Protein AF-A0A9W9GX17-F1 (afdb_monomer)

Mean predicted aligned error: 11.05 Å

Foldseek 3Di:
DDDDDDDDDDPPDDDDDDDDDDDDQDPLNVLVVVLVVLVVQLVVLVVVPVVDDLVNCVVVVDDSCPVVVSVVSNVVSVVSNVVSVCVSVCVPVD

Organism: NCBI:txid1132637

pLDDT: mean 86.65, std 17.91, range [40.41, 98.81]

Structure (mmCIF, N/CA/C/O backbone):
data_AF-A0A9W9GX17-F1
#
_entry.id   AF-A0A9W9GX17-F1
#
loop_
_atom_site.group_PDB
_atom_site.id
_atom_site.type_symbol
_atom_site.label_atom_id
_atom_site.label_alt_id
_atom_site.label_comp_id
_atom_site.label_asym_id
_atom_site.label_entity_id
_atom_site.label_seq_id
_atom_site.pdbx_PDB_ins_code
_atom_site.Cartn_x
_atom_site.Cartn_y
_atom_site.Cartn_z
_atom_site.occupancy
_atom_site.B_iso_or_equiv
_atom_site.auth_seq_id
_atom_site.auth_comp_id
_atom_site.auth_asym_id
_atom_site.auth_atom_id
_atom_site.pdbx_PDB_model_num
ATOM 1 N N . MET A 1 1 ? -22.036 48.927 -62.749 1.00 40.41 1 MET A N 1
ATOM 2 C CA . MET A 1 1 ? -21.975 47.518 -62.302 1.00 40.41 1 MET A CA 1
ATOM 3 C C . MET A 1 1 ? -20.684 47.327 -61.521 1.00 40.41 1 MET A C 1
ATOM 5 O O . MET A 1 1 ? -19.624 47.550 -62.085 1.00 40.41 1 MET A O 1
ATOM 9 N N . LYS A 1 2 ? -20.767 47.035 -60.219 1.00 42.00 2 LYS A N 1
ATOM 10 C CA . LYS A 1 2 ? -19.613 46.725 -59.361 1.00 42.00 2 LYS A CA 1
ATOM 11 C C . LYS A 1 2 ? -19.684 45.226 -59.071 1.00 42.00 2 LYS A C 1
ATOM 13 O O . LYS A 1 2 ? -20.548 44.813 -58.306 1.00 42.00 2 LYS A O 1
ATOM 18 N N . SER A 1 3 ? -18.864 44.422 -59.744 1.00 48.91 3 SER A N 1
ATOM 19 C CA . SER A 1 3 ? -18.810 42.976 -59.505 1.00 48.91 3 SER A CA 1
ATOM 20 C C . SER A 1 3 ? -18.035 42.693 -58.221 1.00 48.91 3 SER A C 1
ATOM 22 O O . SER A 1 3 ? -16.899 43.136 -58.067 1.00 48.91 3 SER A O 1
ATOM 24 N N . CYS A 1 4 ? -18.672 41.973 -57.301 1.00 54.06 4 CYS A N 1
ATOM 25 C CA . CYS A 1 4 ? -18.085 41.461 -56.070 1.00 54.06 4 CYS A CA 1
ATOM 26 C C . CYS A 1 4 ? -17.613 40.025 -56.343 1.00 54.06 4 CYS A C 1
ATOM 28 O O . CYS A 1 4 ? -18.433 39.170 -56.670 1.00 54.06 4 CYS A O 1
ATOM 30 N N . TYR A 1 5 ? -16.307 39.768 -56.260 1.00 48.88 5 TYR A N 1
ATOM 31 C CA . TYR A 1 5 ? -15.761 38.415 -56.359 1.00 48.88 5 TYR A CA 1
ATOM 32 C C . TYR A 1 5 ? -15.606 37.837 -54.949 1.00 48.88 5 TYR A C 1
ATOM 34 O O . TYR A 1 5 ? -14.758 38.276 -54.177 1.00 48.88 5 TYR A O 1
ATOM 42 N N . LEU A 1 6 ? -16.446 36.854 -54.624 1.00 51.88 6 LEU A N 1
ATOM 43 C CA . LEU A 1 6 ? -16.281 35.958 -53.483 1.00 51.88 6 LEU A CA 1
ATOM 44 C C . LEU A 1 6 ? -15.242 34.894 -53.854 1.00 51.88 6 LEU A C 1
ATOM 46 O O . LEU A 1 6 ? -15.523 34.017 -54.667 1.00 51.88 6 LEU A O 1
ATOM 50 N N . ALA A 1 7 ? -14.056 34.951 -53.254 1.00 51.41 7 ALA A N 1
ATOM 51 C CA . ALA A 1 7 ? -13.124 33.828 -53.256 1.00 51.41 7 ALA A CA 1
ATOM 52 C C . ALA A 1 7 ? -13.305 33.053 -51.944 1.00 51.41 7 ALA A C 1
ATOM 54 O O . ALA A 1 7 ? -12.756 33.418 -50.906 1.00 51.41 7 ALA A O 1
ATOM 55 N N . LEU A 1 8 ? -14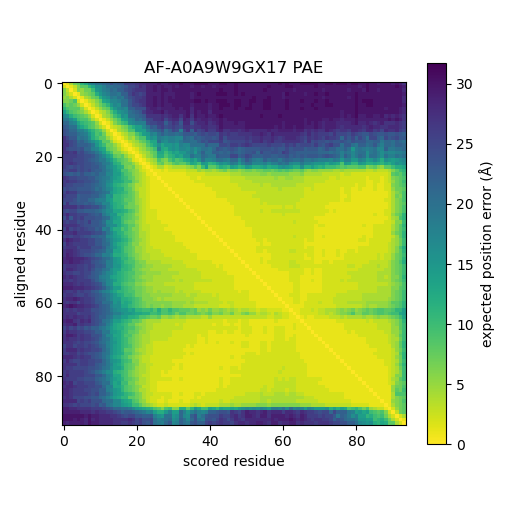.126 32.003 -51.988 1.00 52.72 8 LEU A N 1
ATOM 56 C CA . LEU A 1 8 ? -14.261 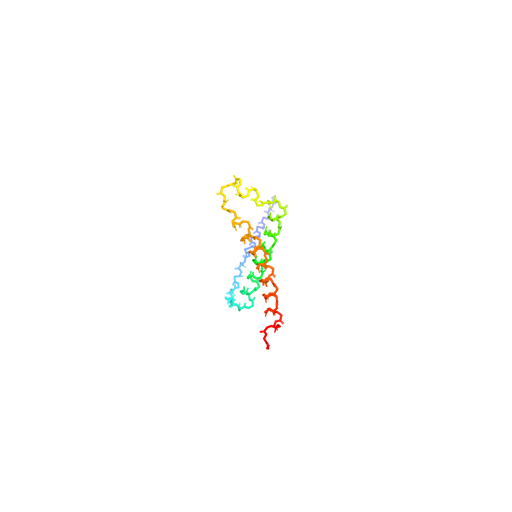31.038 -50.901 1.00 52.72 8 LEU A CA 1
ATOM 57 C C . LEU A 1 8 ? -13.064 30.074 -50.976 1.00 52.72 8 LEU A C 1
ATOM 59 O O . LEU A 1 8 ? -13.050 29.145 -51.780 1.00 52.72 8 LEU A O 1
ATOM 63 N N . GLY A 1 9 ? -12.027 30.324 -50.179 1.00 53.56 9 GLY A N 1
ATOM 64 C CA . GLY A 1 9 ? -10.915 29.390 -50.018 1.00 53.56 9 GLY A CA 1
ATOM 65 C C . GLY A 1 9 ? -11.283 28.301 -49.015 1.00 53.56 9 GLY A C 1
ATOM 66 O O . GLY A 1 9 ? -11.209 28.532 -47.813 1.00 53.56 9 GLY A O 1
ATOM 67 N N . VAL A 1 10 ? -11.672 27.114 -49.485 1.00 57.22 10 VAL A N 1
ATOM 68 C CA . VAL A 1 10 ? -11.774 25.925 -48.625 1.00 57.22 10 VAL A CA 1
ATOM 69 C C . VAL A 1 10 ? -10.400 25.262 -48.584 1.00 57.22 10 VAL A C 1
ATOM 71 O O . VAL A 1 10 ? -10.020 24.538 -49.501 1.00 57.22 10 VAL A O 1
ATOM 74 N N . ALA A 1 11 ? -9.634 25.520 -47.523 1.00 58.31 11 ALA A N 1
ATOM 75 C CA . ALA A 1 11 ? -8.451 24.729 -47.209 1.00 58.31 11 ALA A CA 1
ATOM 76 C C . ALA A 1 11 ? -8.910 23.394 -46.600 1.00 58.31 11 ALA A C 1
ATOM 78 O O . ALA A 1 11 ? -9.147 23.292 -45.398 1.00 58.31 11 ALA A O 1
ATOM 79 N N . ALA A 1 12 ? -9.080 22.371 -47.438 1.00 62.00 12 ALA A N 1
ATOM 80 C CA . ALA A 1 12 ? -9.242 21.002 -46.967 1.00 62.00 12 ALA A CA 1
ATOM 81 C C . ALA A 1 12 ? -7.889 20.518 -46.419 1.00 62.00 12 ALA A C 1
ATOM 83 O O . ALA A 1 12 ? -7.004 20.121 -47.175 1.00 62.00 12 ALA A O 1
ATOM 84 N N . GLY A 1 13 ? -7.706 20.608 -45.101 1.00 58.09 13 GLY A N 1
ATOM 85 C CA . GLY A 1 13 ? -6.557 20.022 -44.420 1.00 58.09 13 GLY A CA 1
ATOM 86 C C . GLY A 1 13 ? -6.597 18.502 -44.554 1.00 58.09 13 GLY A C 1
ATOM 87 O O . GLY A 1 13 ? -7.480 17.849 -44.004 1.00 58.09 13 GLY A O 1
ATOM 88 N N . ILE A 1 14 ? -5.648 17.935 -45.295 1.00 68.44 14 ILE A N 1
ATOM 89 C CA . ILE A 1 14 ? -5.408 16.492 -45.320 1.00 68.44 14 ILE A CA 1
ATOM 90 C C . ILE A 1 14 ? -4.852 16.067 -43.957 1.00 68.44 14 ILE A C 1
ATOM 92 O O . ILE A 1 14 ? -3.713 16.370 -43.609 1.00 68.44 14 ILE A O 1
ATOM 96 N N . ALA A 1 15 ? -5.672 15.382 -43.161 1.00 72.38 15 ALA A N 1
ATOM 97 C CA . ALA A 1 15 ? -5.209 14.717 -41.953 1.00 72.38 15 ALA A CA 1
ATOM 98 C C . ALA A 1 15 ? -4.374 13.496 -42.363 1.00 72.38 15 ALA A C 1
ATOM 100 O O . ALA A 1 15 ? -4.904 12.515 -42.884 1.00 72.38 15 ALA A O 1
ATOM 101 N N . GLN A 1 16 ? -3.061 13.564 -42.151 1.00 73.44 16 GLN A N 1
ATOM 102 C CA . GLN A 1 16 ? -2.160 12.446 -42.401 1.00 73.44 16 GLN A CA 1
ATOM 103 C C . GLN A 1 16 ? -2.016 11.626 -41.116 1.00 73.44 16 GLN A C 1
ATOM 105 O O . GLN A 1 16 ? -1.465 12.100 -40.123 1.00 73.44 16 GLN A O 1
ATOM 110 N N . ALA A 1 17 ? -2.545 10.402 -41.118 1.00 73.44 17 ALA A N 1
ATOM 111 C CA . ALA A 1 17 ? -2.387 9.479 -40.002 1.00 73.44 17 ALA A CA 1
ATOM 112 C C . ALA A 1 17 ? -0.989 8.850 -40.055 1.00 73.44 17 ALA A C 1
ATOM 114 O O . ALA A 1 17 ? -0.667 8.115 -40.989 1.00 73.44 17 ALA A O 1
ATOM 115 N N . ASN A 1 18 ? -0.159 9.124 -39.050 1.00 77.06 18 ASN A N 1
ATOM 116 C CA . ASN A 1 18 ? 1.084 8.385 -38.864 1.00 77.06 18 ASN A CA 1
ATOM 117 C C . ASN A 1 18 ? 0.758 6.994 -38.296 1.00 77.06 18 ASN A C 1
ATOM 119 O O . ASN A 1 18 ? -0.047 6.903 -37.363 1.00 77.06 18 ASN A O 1
ATOM 123 N N . PRO A 1 19 ? 1.363 5.910 -38.815 1.00 76.25 19 PRO A N 1
ATOM 124 C CA . PRO A 1 19 ? 1.170 4.587 -38.243 1.00 76.25 19 PRO A CA 1
ATOM 125 C C . PRO A 1 19 ? 1.704 4.582 -36.808 1.00 76.25 19 PRO A C 1
ATOM 127 O O . PRO A 1 19 ? 2.886 4.830 -36.572 1.00 76.25 19 PRO A O 1
ATOM 130 N N . MET A 1 20 ? 0.831 4.304 -35.838 1.00 76.56 20 MET A N 1
ATOM 131 C CA . MET A 1 20 ? 1.268 4.102 -34.462 1.00 76.56 20 MET A CA 1
ATOM 132 C C . MET A 1 20 ? 1.906 2.721 -34.351 1.00 76.56 20 MET A C 1
ATOM 134 O O . MET A 1 20 ? 1.232 1.700 -34.497 1.00 76.56 20 MET A O 1
ATOM 138 N N . ALA A 1 21 ? 3.209 2.680 -34.082 1.00 78.50 21 ALA A N 1
ATOM 139 C CA . ALA A 1 21 ? 3.861 1.440 -33.697 1.00 78.50 21 ALA A CA 1
ATOM 140 C C . ALA A 1 21 ? 3.274 0.956 -32.362 1.00 78.50 21 ALA A C 1
ATOM 142 O O . ALA A 1 21 ? 3.151 1.726 -31.407 1.00 78.50 21 ALA A O 1
ATOM 143 N N . LYS A 1 22 ? 2.914 -0.328 -32.284 1.00 77.44 22 LYS A N 1
ATOM 144 C CA . LYS A 1 22 ? 2.488 -0.940 -31.024 1.00 77.44 22 LYS A CA 1
ATOM 145 C C . LYS A 1 22 ? 3.691 -0.983 -30.082 1.00 77.44 22 LYS A C 1
ATOM 147 O O . LYS A 1 22 ? 4.663 -1.680 -30.363 1.00 77.44 22 LYS A O 1
ATOM 152 N N . ARG A 1 23 ? 3.628 -0.249 -28.969 1.00 80.88 23 ARG A N 1
ATOM 153 C CA . ARG A 1 23 ? 4.647 -0.330 -27.916 1.00 80.88 23 ARG A CA 1
ATOM 154 C C . ARG A 1 23 ? 4.540 -1.689 -27.223 1.00 80.88 23 ARG A C 1
ATOM 156 O O . ARG A 1 23 ? 3.445 -2.088 -26.829 1.00 80.88 23 ARG A O 1
ATOM 163 N N . ALA A 1 24 ? 5.658 -2.397 -27.089 1.00 89.12 24 ALA A N 1
ATOM 164 C CA . ALA A 1 24 ? 5.723 -3.563 -26.216 1.00 89.12 24 ALA A CA 1
ATOM 165 C C . ALA A 1 24 ? 5.648 -3.101 -24.753 1.00 89.12 24 ALA A C 1
ATOM 167 O O . ALA A 1 24 ? 6.240 -2.082 -24.400 1.00 89.12 24 ALA A O 1
ATOM 168 N N . VAL A 1 25 ? 4.898 -3.828 -23.927 1.00 92.94 25 VAL A N 1
ATOM 169 C CA . VAL A 1 25 ? 4.884 -3.621 -22.475 1.00 92.94 25 VAL A CA 1
ATOM 170 C C . VAL A 1 25 ? 6.117 -4.306 -21.905 1.00 92.94 25 VAL A C 1
ATOM 172 O O . VAL A 1 25 ? 6.380 -5.463 -22.233 1.00 92.94 25 VAL A O 1
ATOM 175 N N . THR A 1 26 ? 6.880 -3.580 -21.099 1.00 94.06 26 THR A N 1
ATOM 176 C CA . THR A 1 26 ? 8.065 -4.103 -20.409 1.00 94.06 26 THR A CA 1
ATOM 177 C C . THR A 1 26 ? 7.730 -4.495 -18.972 1.00 94.06 26 THR A C 1
ATOM 179 O O . THR A 1 26 ? 6.753 -4.002 -18.410 1.00 94.06 26 THR A O 1
ATOM 182 N N . ASP A 1 27 ? 8.567 -5.317 -18.339 1.00 94.75 27 ASP A N 1
ATOM 183 C CA . ASP A 1 27 ? 8.417 -5.625 -16.909 1.00 94.75 27 ASP A CA 1
ATOM 184 C C . ASP A 1 27 ? 8.490 -4.352 -16.059 1.00 94.75 27 ASP A C 1
ATOM 186 O O . ASP A 1 27 ? 7.714 -4.185 -15.126 1.00 94.75 27 ASP A O 1
ATOM 190 N N . ALA A 1 28 ? 9.341 -3.393 -16.438 1.00 94.44 28 ALA A N 1
ATOM 19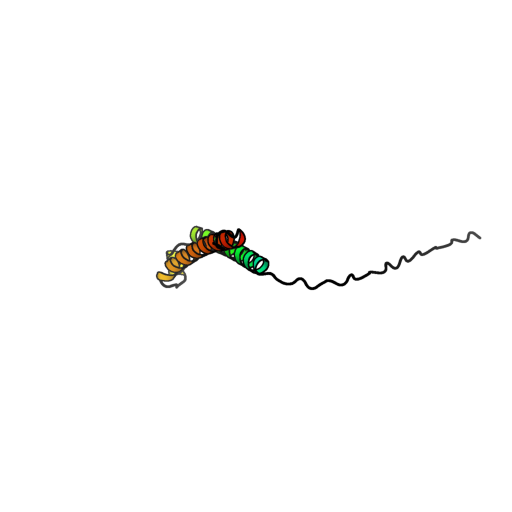1 C CA . ALA A 1 28 ? 9.407 -2.092 -15.780 1.00 94.44 28 ALA A CA 1
ATOM 192 C C . ALA A 1 28 ? 8.080 -1.319 -15.880 1.00 94.44 28 ALA A C 1
ATOM 194 O O . ALA A 1 28 ? 7.680 -0.680 -14.910 1.00 94.44 28 ALA A O 1
ATOM 195 N N . ASP A 1 29 ? 7.368 -1.386 -17.011 1.00 95.44 29 ASP A N 1
ATOM 196 C CA . ASP A 1 29 ? 6.038 -0.772 -17.130 1.00 95.44 29 ASP A CA 1
ATOM 197 C C . ASP A 1 29 ? 5.032 -1.429 -16.171 1.00 95.44 29 ASP A C 1
ATOM 199 O O . ASP A 1 29 ? 4.240 -0.734 -15.536 1.00 95.44 29 ASP A O 1
ATOM 203 N N . ILE A 1 30 ? 5.081 -2.759 -16.043 1.00 96.81 30 ILE A N 1
ATOM 204 C CA . ILE A 1 30 ? 4.196 -3.526 -15.154 1.00 96.81 30 ILE A CA 1
ATOM 205 C C . ILE A 1 30 ? 4.505 -3.210 -13.688 1.00 96.81 30 ILE A C 1
ATOM 207 O O . ILE A 1 30 ? 3.586 -2.946 -12.917 1.00 96.81 30 ILE A O 1
ATOM 211 N N . LEU A 1 31 ? 5.784 -3.183 -13.308 1.00 97.19 31 LEU A N 1
ATOM 212 C CA . LEU A 1 31 ? 6.206 -2.886 -11.940 1.00 97.19 31 LEU A CA 1
ATOM 213 C C . LEU A 1 31 ? 5.905 -1.435 -11.546 1.00 97.19 31 LEU A C 1
ATOM 215 O O . LEU A 1 31 ? 5.487 -1.199 -10.419 1.00 97.19 31 LEU A O 1
ATOM 219 N N . ASN A 1 32 ? 6.038 -0.466 -12.459 1.00 97.81 32 ASN A N 1
ATOM 220 C CA . ASN A 1 32 ? 5.618 0.917 -12.192 1.00 97.81 32 ASN A CA 1
ATO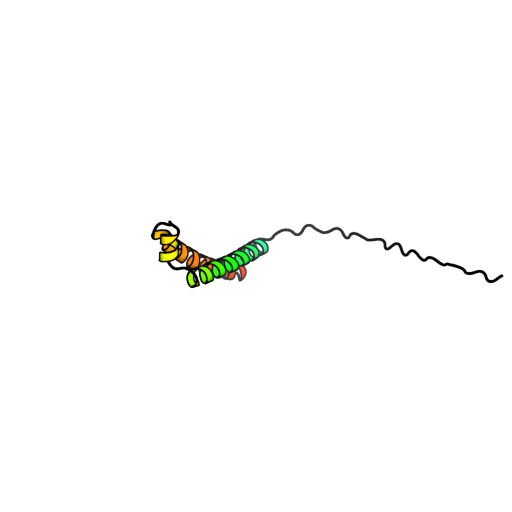M 221 C C . ASN A 1 32 ? 4.096 1.042 -12.038 1.00 97.81 32 ASN A C 1
ATOM 223 O O . ASN A 1 32 ? 3.615 1.816 -11.206 1.00 97.81 32 ASN A O 1
ATOM 227 N N . TYR A 1 33 ? 3.328 0.282 -12.825 1.00 98.19 33 TYR A N 1
ATOM 228 C CA . TYR A 1 33 ? 1.879 0.223 -12.660 1.00 98.19 33 TYR A CA 1
ATOM 229 C C . TYR A 1 33 ? 1.501 -0.374 -11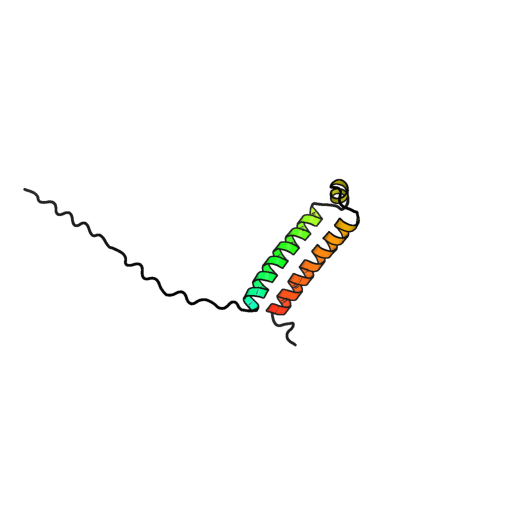.299 1.00 98.19 33 TYR A C 1
ATOM 231 O O . TYR A 1 33 ? 0.724 0.242 -10.575 1.00 98.19 33 TYR A O 1
ATOM 239 N N . ALA A 1 34 ? 2.108 -1.502 -10.918 1.00 98.44 34 ALA A N 1
ATOM 240 C CA . ALA A 1 34 ? 1.917 -2.110 -9.603 1.00 98.44 34 ALA A CA 1
ATOM 241 C C . ALA A 1 34 ? 2.299 -1.139 -8.477 1.00 98.44 34 ALA A C 1
ATOM 243 O O . ALA A 1 34 ? 1.473 -0.866 -7.619 1.00 98.44 34 ALA A O 1
ATOM 244 N N . LEU A 1 35 ? 3.475 -0.504 -8.541 1.00 98.62 35 LEU A N 1
ATOM 245 C CA . LEU A 1 35 ? 3.918 0.470 -7.536 1.00 98.62 35 LEU A CA 1
ATOM 246 C C . LEU A 1 35 ? 2.932 1.635 -7.368 1.00 98.62 35 LEU A C 1
ATOM 248 O O . LEU A 1 35 ? 2.728 2.129 -6.262 1.00 98.62 35 LEU A O 1
ATOM 252 N N . THR A 1 36 ? 2.285 2.063 -8.454 1.00 98.75 36 THR A N 1
ATOM 253 C CA . THR A 1 36 ? 1.231 3.083 -8.379 1.00 98.75 36 THR A CA 1
ATOM 254 C C . THR A 1 36 ? 0.029 2.593 -7.569 1.00 98.75 36 THR A C 1
ATOM 256 O O . THR A 1 36 ? -0.522 3.364 -6.781 1.00 98.75 36 THR A O 1
ATOM 259 N N . LEU A 1 37 ? -0.372 1.329 -7.741 1.00 98.75 37 LEU A N 1
ATOM 260 C CA . LEU A 1 37 ? -1.442 0.717 -6.950 1.00 98.75 37 LEU A CA 1
ATOM 261 C C . LEU A 1 37 ? -1.034 0.591 -5.482 1.00 98.75 37 LEU A C 1
ATOM 263 O O . LEU A 1 37 ? -1.784 1.049 -4.628 1.00 98.75 37 LEU A O 1
ATOM 267 N N . GLU A 1 38 ? 0.177 0.113 -5.193 1.00 98.81 38 GLU A N 1
ATOM 268 C CA . GLU A 1 38 ? 0.654 -0.029 -3.809 1.00 98.81 38 GLU A CA 1
ATOM 269 C C . GLU A 1 38 ? 0.670 1.315 -3.067 1.00 98.81 38 GLU A C 1
ATOM 271 O O . GLU A 1 38 ? 0.324 1.398 -1.890 1.00 98.81 38 GLU A O 1
ATOM 276 N N . HIS A 1 39 ? 1.017 2.412 -3.750 1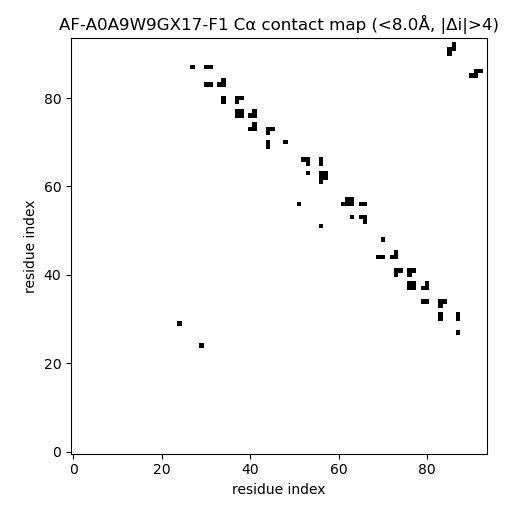.00 98.81 39 HIS A N 1
ATOM 277 C CA . HIS A 1 39 ? 0.914 3.748 -3.162 1.00 98.81 39 HIS A CA 1
ATOM 278 C C . HIS A 1 39 ? -0.532 4.157 -2.870 1.00 98.81 39 HIS A C 1
ATOM 280 O O . HIS A 1 39 ? -0.802 4.716 -1.805 1.00 98.81 39 HIS A O 1
ATOM 286 N N . LEU A 1 40 ? -1.453 3.895 -3.802 1.00 98.81 40 LEU A N 1
ATOM 287 C CA . LEU A 1 40 ? -2.872 4.186 -3.610 1.00 98.81 40 LEU A CA 1
ATOM 288 C C . LEU A 1 40 ? -3.423 3.401 -2.418 1.00 98.81 40 LEU A C 1
ATOM 290 O O . LEU A 1 40 ? -4.093 3.983 -1.565 1.00 98.81 40 LEU A O 1
ATOM 294 N N . GLU A 1 41 ? -3.115 2.112 -2.337 1.00 98.81 41 GLU A N 1
ATOM 295 C CA . GLU A 1 41 ? -3.589 1.220 -1.281 1.00 98.81 41 GLU A CA 1
ATOM 296 C C . GLU A 1 41 ? -2.964 1.569 0.074 1.00 98.81 41 GLU A C 1
ATOM 298 O O . GLU A 1 41 ? -3.689 1.729 1.059 1.00 98.81 41 GLU A O 1
ATOM 303 N N . ALA A 1 42 ? -1.650 1.814 0.134 1.00 98.75 42 ALA A N 1
ATOM 304 C CA . ALA A 1 42 ? -0.978 2.239 1.361 1.00 98.75 42 ALA A CA 1
ATOM 305 C C . ALA A 1 42 ? -1.565 3.547 1.920 1.00 98.75 42 ALA A C 1
ATOM 307 O O . ALA A 1 42 ? -1.760 3.666 3.135 1.00 98.75 42 ALA A O 1
ATOM 308 N N . THR A 1 43 ? -1.877 4.519 1.055 1.00 98.69 43 THR A N 1
ATOM 309 C CA . THR A 1 43 ? -2.566 5.751 1.463 1.00 98.69 43 THR A CA 1
ATOM 310 C C . THR A 1 43 ? -3.997 5.463 1.907 1.00 98.69 43 THR A C 1
ATOM 312 O O . THR A 1 43 ? -4.388 5.899 2.989 1.00 98.69 43 THR A O 1
ATOM 315 N N . PHE A 1 44 ? -4.756 4.689 1.129 1.00 98.75 44 PHE A N 1
ATOM 316 C CA . PHE A 1 44 ? -6.142 4.343 1.438 1.00 98.75 44 PHE A CA 1
ATOM 317 C C . PHE A 1 44 ? -6.276 3.671 2.810 1.00 98.75 44 PHE A C 1
ATOM 319 O O . PHE A 1 44 ? -7.089 4.095 3.635 1.00 98.75 44 PHE A O 1
ATOM 326 N N . TYR A 1 45 ? -5.447 2.667 3.099 1.00 98.62 45 TYR A N 1
ATOM 327 C CA . TYR A 1 45 ? -5.477 1.979 4.385 1.00 98.62 45 TYR A CA 1
ATOM 328 C C . TYR A 1 45 ? -4.957 2.851 5.530 1.00 98.62 45 TYR A C 1
ATOM 330 O O . TYR A 1 45 ? -5.521 2.809 6.625 1.00 98.62 45 TYR A O 1
ATOM 338 N N . ALA A 1 46 ? -3.928 3.674 5.302 1.00 98.38 46 ALA A N 1
ATOM 339 C CA . ALA A 1 46 ? -3.440 4.597 6.325 1.00 98.38 46 ALA A CA 1
ATOM 340 C C . ALA A 1 46 ? -4.510 5.624 6.728 1.00 98.38 46 ALA A C 1
ATOM 342 O O . ALA A 1 46 ? -4.737 5.831 7.920 1.00 98.38 46 ALA A O 1
ATOM 343 N N . GLU A 1 47 ? -5.192 6.232 5.757 1.00 98.56 47 GLU A N 1
ATOM 344 C CA . GLU A 1 47 ? -6.295 7.165 6.009 1.00 98.56 47 GLU A CA 1
ATOM 345 C C . GLU A 1 47 ? -7.512 6.452 6.614 1.00 98.56 47 GLU A C 1
ATOM 347 O O . GLU A 1 47 ? -8.159 6.979 7.520 1.00 98.56 47 GLU A O 1
ATOM 352 N N . GLY A 1 48 ? -7.809 5.225 6.177 1.00 98.12 48 GLY A N 1
ATOM 353 C CA . GLY A 1 48 ? -8.860 4.399 6.769 1.00 98.12 48 GLY A CA 1
ATOM 354 C C . GLY A 1 48 ? -8.632 4.156 8.264 1.00 98.12 48 GLY A C 1
ATOM 355 O O . GLY A 1 48 ? -9.528 4.398 9.070 1.00 98.12 48 GLY A O 1
ATOM 356 N N . LEU A 1 49 ? -7.418 3.764 8.654 1.00 98.12 49 LEU A N 1
ATOM 357 C CA . LEU A 1 49 ? -7.055 3.514 10.057 1.00 98.12 49 LEU A CA 1
ATOM 358 C C . LEU A 1 49 ? -6.991 4.788 10.918 1.00 98.12 49 LEU A C 1
ATOM 360 O O . LEU A 1 49 ? -7.032 4.700 12.142 1.00 98.12 49 LEU A O 1
ATOM 364 N N . GLN A 1 50 ? -6.894 5.972 10.309 1.00 98.19 50 GLN A N 1
ATOM 365 C CA . GLN A 1 50 ? -7.032 7.244 11.029 1.00 98.19 50 GLN A CA 1
ATOM 366 C C . GLN A 1 50 ? -8.494 7.595 11.324 1.00 98.19 50 GLN A C 1
ATOM 368 O O . GLN A 1 50 ? -8.769 8.279 12.309 1.00 98.19 50 GLN A O 1
ATOM 373 N N . ASN A 1 51 ? -9.417 7.147 10.472 1.00 98.06 51 ASN A N 1
ATOM 374 C CA . ASN A 1 51 ? -10.829 7.517 10.540 1.00 98.06 51 ASN A CA 1
ATOM 375 C C . ASN A 1 51 ? -11.711 6.468 11.228 1.00 98.06 51 ASN A C 1
ATOM 377 O O . ASN A 1 51 ? -12.800 6.811 11.684 1.00 98.06 51 ASN A O 1
ATOM 381 N N . TYR A 1 52 ? -11.260 5.214 11.306 1.00 97.62 52 TYR A N 1
ATOM 382 C CA . TYR A 1 52 ? -12.047 4.102 11.833 1.00 97.62 52 TYR A CA 1
ATOM 383 C C . TYR A 1 52 ? -11.281 3.311 12.888 1.00 97.62 52 TYR A C 1
ATOM 385 O O . TYR A 1 52 ? -10.082 3.068 12.775 1.00 97.62 52 TYR A O 1
ATOM 393 N N . THR A 1 53 ? -12.012 2.858 13.897 1.00 97.38 53 THR A N 1
ATOM 394 C CA . THR A 1 53 ? -11.523 2.035 15.003 1.00 97.38 53 THR A CA 1
ATOM 395 C C . THR A 1 53 ? -12.068 0.614 14.906 1.00 97.38 53 THR A C 1
ATOM 397 O O . THR A 1 53 ? -13.065 0.358 14.231 1.00 97.38 53 THR A O 1
ATOM 400 N N . GLN A 1 54 ? -11.484 -0.326 15.655 1.00 97.56 54 GLN A N 1
ATOM 401 C CA . GLN A 1 54 ? -12.029 -1.685 15.767 1.00 97.56 54 GLN A CA 1
ATOM 402 C C . GLN A 1 54 ? -13.510 -1.693 16.180 1.00 97.56 54 GLN A C 1
ATOM 404 O O . GLN A 1 54 ? -14.279 -2.513 15.682 1.00 97.56 54 GLN A O 1
ATOM 409 N N . ALA A 1 55 ? -13.919 -0.772 17.058 1.00 97.56 55 ALA A N 1
ATOM 410 C CA . ALA A 1 55 ? -15.302 -0.670 17.507 1.00 97.56 55 ALA A CA 1
ATOM 411 C C . ALA A 1 55 ? -16.258 -0.332 16.356 1.00 97.56 55 ALA A C 1
ATOM 413 O O . ALA A 1 55 ? -17.351 -0.887 16.308 1.00 97.56 55 ALA A O 1
ATOM 414 N N . ASP A 1 56 ? -15.847 0.511 15.405 1.00 97.88 56 ASP A N 1
ATOM 415 C CA . ASP A 1 56 ? -16.670 0.858 14.241 1.00 97.88 56 ASP A CA 1
ATOM 416 C C . ASP A 1 56 ? -16.949 -0.372 13.372 1.00 97.88 56 ASP A C 1
ATOM 418 O O . ASP A 1 56 ? -18.083 -0.591 12.947 1.00 97.88 56 ASP A O 1
ATOM 422 N N . PHE A 1 57 ? -15.946 -1.233 13.183 1.00 97.62 57 PHE A N 1
ATOM 423 C CA . PHE A 1 57 ? -16.109 -2.480 12.434 1.00 97.62 57 PHE A CA 1
ATOM 424 C C . PHE A 1 57 ? -16.950 -3.513 13.187 1.00 97.62 57 PHE A C 1
ATOM 426 O O . PHE A 1 57 ? -17.819 -4.142 12.583 1.00 97.62 57 PHE A O 1
ATOM 433 N N . VAL A 1 58 ? -16.770 -3.647 14.504 1.00 97.50 58 VAL A N 1
ATOM 434 C CA . VAL A 1 58 ? -17.628 -4.515 15.331 1.00 97.50 58 VAL A CA 1
ATOM 435 C C . VAL A 1 58 ? -19.083 -4.038 15.290 1.00 97.50 58 VAL A C 1
ATOM 437 O O . VAL A 1 58 ? -19.993 -4.840 15.093 1.00 97.50 58 VAL A O 1
ATOM 440 N N . ASN A 1 59 ? -19.312 -2.727 15.398 1.00 97.44 59 ASN A N 1
ATOM 441 C CA . ASN A 1 59 ? -20.645 -2.128 15.305 1.00 97.44 59 ASN A CA 1
ATOM 442 C C . ASN A 1 59 ? -21.267 -2.298 13.910 1.00 97.44 59 ASN A C 1
ATOM 444 O O . ASN A 1 59 ? -22.487 -2.407 13.793 1.00 97.44 59 ASN A O 1
ATOM 448 N N . ALA A 1 60 ? -20.442 -2.358 12.863 1.00 97.38 60 ALA A N 1
ATOM 449 C CA . ALA A 1 60 ? -20.864 -2.671 11.500 1.00 97.38 60 ALA A CA 1
ATOM 450 C C . ALA A 1 60 ? -21.111 -4.177 11.256 1.00 97.38 60 ALA A C 1
ATOM 452 O O . ALA A 1 60 ? -21.518 -4.552 10.157 1.00 97.38 60 ALA A O 1
ATOM 453 N N . GLY A 1 61 ? -20.906 -5.034 12.263 1.00 98.06 61 GLY A N 1
ATOM 454 C CA . GLY A 1 61 ? -21.181 -6.471 12.198 1.00 98.06 61 GLY A CA 1
ATOM 455 C C . GLY A 1 61 ? -20.007 -7.337 11.740 1.00 98.06 61 GLY A C 1
ATOM 456 O O . GLY A 1 61 ? -20.222 -8.499 11.403 1.00 98.06 61 GLY A O 1
ATOM 457 N N . TYR A 1 62 ? -18.783 -6.802 11.717 1.00 97.88 62 TYR A N 1
ATOM 458 C CA . TYR A 1 62 ? -17.579 -7.590 11.447 1.00 97.88 62 TYR A CA 1
ATOM 459 C C . TYR A 1 62 ? -17.045 -8.266 12.715 1.00 97.88 62 TYR A C 1
ATOM 461 O O . TYR A 1 62 ? -17.110 -7.713 13.814 1.00 97.88 62 TYR A O 1
ATOM 469 N N . ASP A 1 63 ? -16.448 -9.447 12.546 1.00 95.50 63 ASP A N 1
ATOM 470 C CA . ASP A 1 63 ? -15.785 -10.158 13.638 1.00 95.50 63 ASP A CA 1
ATOM 471 C C . ASP A 1 63 ? -14.529 -9.415 14.118 1.00 95.50 63 ASP A C 1
ATOM 473 O O . ASP A 1 63 ? -13.826 -8.764 13.341 1.00 95.50 63 ASP A O 1
ATOM 477 N N . ALA A 1 64 ? -14.192 -9.576 15.402 1.00 89.00 64 ALA A N 1
ATOM 478 C CA . ALA A 1 64 ? -13.060 -8.898 16.041 1.00 89.00 64 ALA A CA 1
ATOM 479 C C . ALA A 1 64 ? -11.714 -8.982 15.275 1.00 89.00 64 ALA A C 1
ATOM 481 O O . ALA A 1 64 ? -11.018 -7.963 15.241 1.00 89.00 64 ALA A O 1
ATOM 482 N N . PRO A 1 65 ? -11.342 -10.108 14.619 1.00 95.94 65 PRO A N 1
ATOM 483 C CA . PRO A 1 65 ? -10.091 -10.199 13.860 1.00 95.94 65 PRO A CA 1
ATOM 484 C C . PRO A 1 65 ? -10.035 -9.319 12.605 1.00 95.94 65 PRO A C 1
ATOM 486 O O . PRO A 1 65 ? -8.957 -9.151 12.039 1.00 95.94 65 PRO A O 1
ATOM 489 N N . PHE A 1 66 ? -11.167 -8.782 12.136 1.00 97.75 66 PHE A N 1
ATOM 490 C CA . PHE A 1 66 ? -11.220 -7.981 10.914 1.00 97.75 66 PHE A CA 1
ATOM 491 C C . PHE A 1 66 ? -10.278 -6.776 10.985 1.00 97.75 66 PHE A C 1
ATOM 493 O O . PHE A 1 66 ? -9.471 -6.571 10.082 1.00 97.75 66 PHE A O 1
ATOM 500 N N . TYR A 1 67 ? -10.346 -6.009 12.075 1.00 97.94 67 TYR A N 1
ATOM 501 C CA . TYR A 1 67 ? -9.533 -4.804 12.227 1.00 97.94 67 TYR A CA 1
ATOM 502 C C . TYR A 1 67 ? -8.037 -5.128 12.330 1.00 97.94 67 TYR A C 1
ATOM 504 O O . TYR A 1 67 ? -7.212 -4.445 11.730 1.00 97.94 67 TYR A O 1
ATOM 512 N N . ASP A 1 68 ? -7.679 -6.219 13.010 1.00 97.62 68 ASP A N 1
ATOM 513 C CA . ASP A 1 68 ? -6.288 -6.678 13.081 1.00 97.62 68 ASP A CA 1
ATOM 514 C C . ASP A 1 68 ? -5.752 -7.085 11.708 1.00 97.62 68 ASP A C 1
ATOM 516 O O . ASP A 1 68 ? -4.601 -6.802 11.375 1.00 97.62 68 ASP A O 1
ATOM 520 N N . ASN A 1 69 ? -6.582 -7.725 10.886 1.00 98.25 69 ASN A N 1
ATOM 521 C CA . ASN A 1 69 ? -6.216 -8.049 9.513 1.00 98.25 69 ASN A CA 1
ATOM 522 C C . ASN A 1 69 ? -6.108 -6.790 8.647 1.00 98.25 69 ASN A C 1
ATOM 524 O O . ASN A 1 69 ? -5.168 -6.691 7.866 1.00 98.25 69 ASN A O 1
ATOM 528 N N . LEU A 1 70 ? -6.987 -5.802 8.836 1.00 98.12 70 LEU A N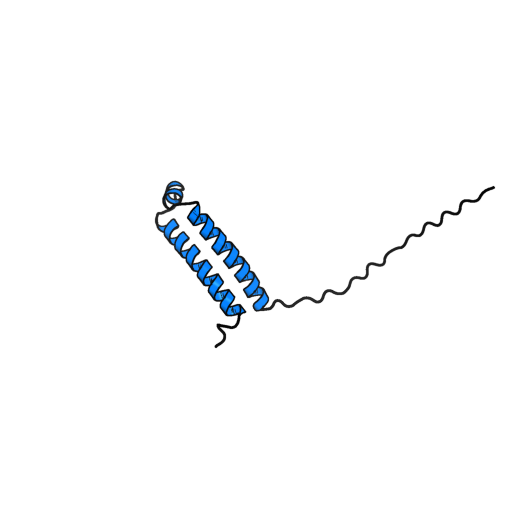 1
ATOM 529 C CA . LEU A 1 70 ? -6.891 -4.507 8.160 1.00 98.12 70 LEU A CA 1
ATOM 530 C C . LEU A 1 70 ? -5.569 -3.793 8.488 1.00 98.12 70 LEU A C 1
ATOM 532 O O . LEU A 1 70 ? -4.915 -3.267 7.592 1.00 98.12 70 LEU A O 1
ATOM 536 N N . MET A 1 71 ? -5.139 -3.823 9.753 1.00 98.19 71 MET A N 1
ATOM 537 C CA . MET A 1 71 ? -3.841 -3.274 10.164 1.00 98.19 71 MET A CA 1
ATOM 538 C C . MET A 1 71 ? -2.654 -4.021 9.543 1.00 98.19 71 MET A C 1
ATOM 540 O O . MET A 1 71 ? -1.656 -3.385 9.203 1.00 98.19 71 MET A O 1
ATOM 544 N N . LYS A 1 72 ? -2.744 -5.349 9.387 1.00 98.56 72 LYS A N 1
ATOM 545 C CA . LYS A 1 72 ? -1.705 -6.140 8.704 1.00 98.56 72 LYS A CA 1
ATOM 546 C C . LYS A 1 72 ? -1.606 -5.767 7.232 1.00 98.56 72 LYS A C 1
ATOM 548 O O . LYS A 1 72 ? -0.521 -5.408 6.802 1.00 98.56 72 LYS A O 1
ATOM 553 N N . VAL A 1 73 ? -2.732 -5.736 6.520 1.00 98.56 73 VAL A N 1
ATOM 554 C CA . VAL A 1 73 ? -2.790 -5.316 5.110 1.00 98.56 73 VAL A CA 1
ATOM 555 C C . VAL A 1 73 ? -2.184 -3.917 4.948 1.00 98.56 73 VAL A C 1
ATOM 557 O O . VAL A 1 73 ? -1.275 -3.723 4.154 1.00 98.56 73 VAL A O 1
ATOM 560 N N . ALA A 1 74 ? -2.555 -2.962 5.808 1.00 98.62 74 ALA A N 1
ATOM 561 C CA . ALA A 1 74 ? -1.970 -1.618 5.792 1.00 98.62 74 ALA A CA 1
ATOM 562 C C . ALA A 1 74 ? -0.437 -1.592 5.979 1.00 98.62 74 ALA A C 1
ATOM 564 O O . ALA A 1 74 ? 0.234 -0.661 5.523 1.00 98.62 74 ALA A O 1
ATOM 565 N N . SER A 1 75 ? 0.119 -2.565 6.707 1.00 98.56 75 SER A N 1
ATOM 566 C CA . SER A 1 75 ? 1.566 -2.742 6.846 1.00 98.56 75 SER A CA 1
ATOM 567 C C . SER A 1 75 ? 2.173 -3.390 5.603 1.00 98.56 75 SER A C 1
ATOM 569 O O . SER A 1 75 ? 3.231 -2.943 5.159 1.00 98.56 75 SER A O 1
ATOM 571 N N . ASP A 1 76 ? 1.511 -4.405 5.052 1.00 98.75 76 ASP A N 1
ATOM 572 C CA . ASP A 1 76 ? 1.959 -5.142 3.871 1.00 98.75 76 ASP A CA 1
ATOM 573 C C . ASP A 1 76 ? 2.096 -4.202 2.665 1.00 98.75 76 ASP A C 1
ATOM 575 O O . ASP A 1 76 ? 3.156 -4.190 2.039 1.00 98.75 76 ASP A O 1
ATOM 579 N N . GLU A 1 77 ? 1.143 -3.289 2.440 1.00 98.75 77 GLU A N 1
ATOM 580 C CA . GLU A 1 77 ? 1.224 -2.363 1.295 1.00 98.75 77 GLU A CA 1
ATOM 581 C C . GLU A 1 77 ? 2.423 -1.403 1.383 1.00 98.75 77 GLU A C 1
ATOM 583 O O . GLU A 1 77 ? 3.046 -1.046 0.381 1.00 98.75 77 GLU A O 1
ATOM 588 N N . LYS A 1 78 ? 2.856 -1.026 2.595 1.00 98.50 78 LYS A N 1
ATOM 589 C CA . LYS A 1 78 ? 4.099 -0.245 2.770 1.00 98.50 78 LYS A CA 1
ATOM 590 C C . LYS A 1 78 ? 5.338 -1.073 2.433 1.00 98.50 78 LYS A C 1
ATOM 592 O O . LYS A 1 78 ? 6.316 -0.547 1.884 1.00 98.50 78 LYS A O 1
ATOM 597 N N . THR A 1 79 ? 5.311 -2.358 2.773 1.00 98.50 79 THR A N 1
ATOM 598 C CA . THR A 1 79 ? 6.363 -3.304 2.402 1.00 98.50 79 THR A CA 1
ATOM 599 C C . THR A 1 79 ? 6.384 -3.518 0.891 1.00 98.50 79 THR A C 1
ATOM 601 O O . THR A 1 79 ? 7.473 -3.509 0.316 1.00 98.50 79 THR A O 1
ATOM 604 N N . HIS A 1 80 ? 5.229 -3.608 0.230 1.00 98.50 80 HIS A N 1
ATOM 605 C CA . HIS A 1 80 ? 5.138 -3.707 -1.227 1.00 98.50 80 HIS A CA 1
ATOM 606 C C . HIS A 1 80 ? 5.698 -2.467 -1.927 1.00 98.50 80 HIS A C 1
ATOM 608 O O . HIS A 1 80 ? 6.536 -2.615 -2.817 1.00 98.50 80 HIS A O 1
ATOM 614 N N . VAL A 1 81 ? 5.355 -1.253 -1.472 1.00 98.56 81 VAL A N 1
ATOM 615 C CA . VAL A 1 81 ? 5.961 -0.005 -1.980 1.00 98.56 81 VAL A CA 1
ATOM 616 C C . VAL A 1 81 ? 7.486 -0.071 -1.909 1.00 98.56 81 VAL A C 1
ATOM 618 O O . VAL A 1 81 ? 8.174 0.193 -2.897 1.00 98.56 81 VAL A O 1
ATOM 621 N N . SER A 1 82 ? 8.024 -0.449 -0.747 1.00 97.88 82 SER A N 1
ATOM 622 C CA . SER A 1 82 ? 9.474 -0.539 -0.532 1.00 97.88 82 SER A CA 1
ATOM 623 C C . SER A 1 82 ? 10.112 -1.582 -1.451 1.00 97.88 82 SER A C 1
ATOM 625 O O . SER A 1 82 ? 11.143 -1.326 -2.073 1.00 97.88 82 SER A O 1
ATOM 627 N N . PHE A 1 83 ? 9.476 -2.747 -1.569 1.00 97.56 83 PHE A N 1
ATOM 628 C CA . PHE A 1 83 ? 9.946 -3.846 -2.400 1.00 97.56 83 PHE A CA 1
ATOM 629 C C . PHE A 1 83 ? 9.956 -3.479 -3.889 1.00 97.56 83 PHE A C 1
ATOM 631 O O . PHE A 1 83 ? 10.984 -3.637 -4.547 1.00 97.56 83 PHE A O 1
ATOM 638 N N . LEU A 1 84 ? 8.851 -2.949 -4.419 1.00 97.56 84 LEU A N 1
ATOM 639 C CA . LEU A 1 84 ? 8.735 -2.579 -5.830 1.00 97.56 84 LEU A CA 1
ATOM 640 C C . LEU A 1 84 ? 9.640 -1.401 -6.195 1.00 97.56 84 LEU A C 1
ATOM 642 O O . LEU A 1 84 ? 10.231 -1.407 -7.274 1.00 97.56 84 LEU A O 1
ATOM 646 N N . THR A 1 85 ? 9.815 -0.438 -5.284 1.00 97.56 85 THR A N 1
ATOM 647 C CA . THR A 1 85 ? 10.801 0.642 -5.449 1.00 97.56 85 THR A CA 1
ATOM 648 C C . THR A 1 85 ? 12.207 0.057 -5.580 1.00 97.56 85 THR A C 1
ATOM 650 O O . THR A 1 85 ? 12.897 0.328 -6.560 1.00 97.56 85 THR A O 1
ATOM 653 N N . GLY A 1 86 ? 12.603 -0.830 -4.661 1.00 96.06 86 GLY A N 1
ATOM 654 C CA . GLY A 1 86 ? 13.912 -1.486 -4.714 1.00 96.06 86 GLY A CA 1
ATOM 655 C C . GLY A 1 86 ? 14.107 -2.360 -5.960 1.00 96.06 86 GLY A C 1
ATOM 656 O O . GLY A 1 86 ? 15.198 -2.387 -6.532 1.00 96.06 86 GLY A O 1
ATOM 657 N N . ALA A 1 87 ? 13.057 -3.045 -6.422 1.00 94.38 87 ALA A N 1
ATOM 658 C CA . ALA A 1 87 ? 13.089 -3.827 -7.656 1.00 94.38 87 ALA A CA 1
ATOM 659 C C . ALA A 1 87 ? 13.305 -2.937 -8.895 1.00 94.38 87 ALA A C 1
ATOM 661 O O . ALA A 1 87 ? 14.103 -3.283 -9.766 1.00 94.38 87 ALA A O 1
ATOM 662 N N . LEU A 1 88 ? 12.645 -1.775 -8.956 1.00 94.94 88 LEU A N 1
ATOM 663 C CA . LEU A 1 88 ? 12.784 -0.800 -10.046 1.00 94.94 88 LEU A CA 1
ATOM 664 C C . LEU A 1 88 ? 14.135 -0.074 -10.035 1.00 94.94 88 LEU A C 1
ATOM 666 O O . LEU A 1 88 ? 14.674 0.229 -11.099 1.00 94.94 88 LEU A O 1
ATOM 670 N N . GLU A 1 89 ? 14.707 0.165 -8.856 1.00 93.81 89 GLU A N 1
ATOM 671 C CA . GLU A 1 89 ? 16.058 0.721 -8.699 1.00 93.81 89 GLU A CA 1
ATOM 672 C C . GLU A 1 89 ? 17.163 -0.309 -9.002 1.00 93.81 89 GLU A C 1
ATOM 674 O O . GLU A 1 89 ? 18.344 0.034 -9.045 1.00 93.81 89 GLU A O 1
ATOM 679 N N . GLY A 1 90 ? 16.795 -1.575 -9.234 1.00 82.19 90 GLY A N 1
ATOM 680 C CA . GLY A 1 90 ? 17.733 -2.669 -9.486 1.00 82.19 90 GLY A CA 1
ATOM 681 C C . GLY A 1 90 ? 18.472 -3.147 -8.233 1.00 82.19 90 GLY A C 1
ATOM 682 O O . GLY A 1 90 ? 19.375 -3.974 -8.334 1.00 82.19 90 GLY A O 1
ATOM 683 N N . ILE A 1 91 ? 18.080 -2.668 -7.047 1.00 63.16 91 ILE A N 1
ATOM 684 C CA . ILE A 1 91 ? 18.712 -2.995 -5.760 1.00 63.16 91 ILE A CA 1
ATOM 685 C C . ILE A 1 91 ? 18.452 -4.459 -5.354 1.00 63.16 91 ILE A C 1
ATOM 687 O O . ILE A 1 91 ? 19.209 -5.013 -4.563 1.00 63.16 91 ILE A O 1
ATOM 691 N N . PHE A 1 92 ? 17.458 -5.130 -5.953 1.00 54.03 92 PHE A N 1
ATOM 692 C CA . PHE A 1 92 ? 17.226 -6.575 -5.794 1.00 54.03 92 PHE A CA 1
ATOM 693 C C . PHE A 1 92 ? 17.761 -7.429 -6.966 1.00 54.03 92 PHE A C 1
ATOM 695 O O . PHE A 1 92 ? 17.299 -8.544 -7.197 1.00 54.03 92 PHE A O 1
ATOM 702 N N . VAL A 1 93 ? 18.735 -6.930 -7.733 1.00 44.62 93 VAL A N 1
ATOM 703 C CA . VAL A 1 93 ? 19.449 -7.732 -8.744 1.00 44.62 93 VAL A CA 1
ATOM 704 C C . VAL A 1 93 ? 20.925 -7.862 -8.370 1.00 44.62 93 VAL A C 1
ATOM 706 O O . VAL A 1 93 ? 21.773 -7.482 -9.165 1.00 44.62 93 VAL A O 1
ATOM 709 N N . LEU A 1 94 ? 2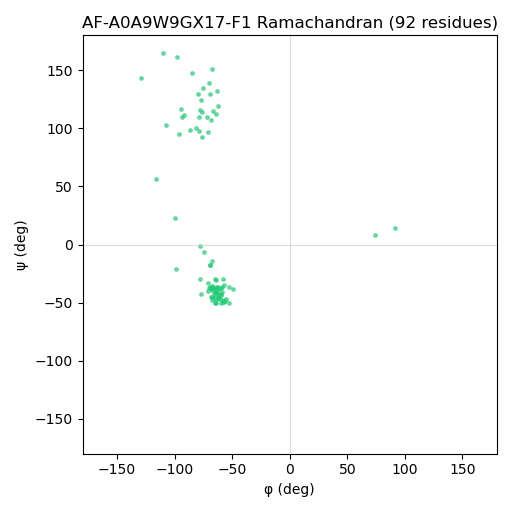1.232 -8.379 -7.171 1.00 44.50 94 LEU A N 1
ATOM 710 C CA . LEU A 1 94 ? 22.496 -9.056 -6.815 1.00 44.50 94 LEU A CA 1
ATOM 711 C C . LEU A 1 94 ? 22.300 -9.978 -5.602 1.00 44.50 94 LEU A C 1
ATOM 713 O O . LEU A 1 94 ? 21.908 -9.468 -4.530 1.00 44.50 94 LEU A O 1
#

Solvent-accessible surface area (backbone atoms only — not comparable to full-atom values): 5852 Å² total; per-residue (Å²): 140,84,87,82,82,84,82,83,80,80,83,80,78,81,82,78,83,75,85,80,77,83,78,80,86,46,70,67,57,52,48,54,53,49,40,54,49,27,50,52,49,26,49,52,38,52,53,45,60,72,76,51,53,62,64,57,44,44,74,72,72,44,62,81,66,53,49,59,49,52,56,46,51,36,50,47,27,51,50,47,35,54,49,44,51,35,51,73,72,47,71,74,73,122

Nearest PDB structures (foldseek):
  8kce-assembly1_A-2  TM=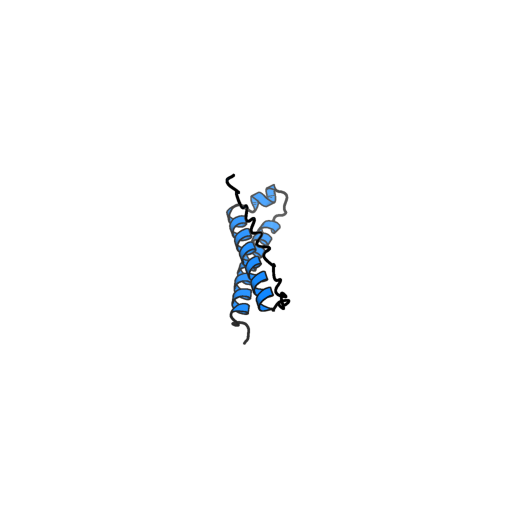9.170E-01  e=3.437E-02  Ramazzottius varieornatus
  5x11-assembly3_D  TM=6.127E-01  e=6.220E+00  Bacillus spizizenii str. W23
  2y3g-assembly2_B  TM=5.123E-01  e=7.900E+00  Cupriavidus metallidurans CH34
  5xu0-assembly1_A-2  TM=3.830E-01  e=4.898E+00  Streptococcus pneumoniae

Radius of gyration: 28.35 Å; Cα contacts (8 Å, |Δi|>4): 46; chains: 1; bounding box: 44×58×80 Å

Sequence (94 aa):
MKSCYLALGVAAGIAQANPMAKRAVTDADILNYALTLEHLEATFYAEGLQNYTQADFVNAGYDAPFYDNLMKVASDEKTHVSFLTGALEGIFVL

Secondary structure (DSSP, 8-state):
----------------------PPPPHHHHHHHHHHHHHHHHHHHHHHHHH--HHHHHHTT--THHHHHHHHHHHHHHHHHHHHHHHHTTTT--